Protein AF-A0A9W9ZZU0-F1 (afdb_monomer_lite)

Secondary structure (DSSP, 8-state):
-----PPPHHHHHHHHHSTT-----TT--S-B--GGGS--STTGGGGSSS-TTHHHHHHHHHHHTTS--TTSSBPPPPPP-

Radius of gyration: 16.83 Å; chains: 1; bounding box: 27×33×44 Å

Sequence (81 aa):
MSVLKKLTKEEQDNAQECHLYVEVTANQWPIVYSEDYNIGFMGLEKLHPFDSGKWGKVFQYLKDANMVDEKSVVEPRETTW

Organism: NCBI:txid174260

Structure (mmCIF, N/CA/C/O backbone):
data_AF-A0A9W9ZZU0-F1
#
_entry.id   AF-A0A9W9ZZU0-F1
#
loop_
_atom_site.group_PDB
_atom_site.id
_atom_site.type_symbol
_atom_site.label_atom_id
_atom_site.label_alt_id
_atom_site.label_comp_id
_atom_site.label_asym_id
_atom_site.label_entity_id
_atom_site.label_seq_id
_atom_site.pdbx_PDB_ins_code
_atom_site.Cartn_x
_atom_site.Cartn_y
_atom_site.Cartn_z
_atom_site.occupancy
_atom_site.B_iso_or_equiv
_atom_site.auth_seq_id
_atom_site.auth_comp_id
_atom_site.auth_asym_id
_atom_site.auth_atom_id
_atom_site.pdbx_PDB_model_num
ATOM 1 N N . MET A 1 1 ? -6.126 -18.751 -26.580 1.00 35.19 1 MET A N 1
ATOM 2 C CA . MET A 1 1 ? -5.969 -17.332 -26.960 1.00 35.19 1 MET A CA 1
ATOM 3 C C . MET A 1 1 ? -4.839 -16.766 -26.116 1.00 35.19 1 MET A C 1
ATOM 5 O O . MET A 1 1 ? -5.041 -16.548 -24.931 1.00 35.19 1 MET A O 1
ATOM 9 N N . SER A 1 2 ? -3.624 -16.694 -26.663 1.00 39.19 2 SER A N 1
ATOM 10 C CA . SER A 1 2 ? -2.436 -16.265 -25.911 1.00 39.19 2 SER A CA 1
ATOM 11 C C . SER A 1 2 ? -2.485 -14.751 -25.714 1.00 39.19 2 SER A C 1
ATOM 13 O O . SER A 1 2 ? -2.388 -14.013 -26.690 1.00 39.19 2 SER A O 1
ATOM 15 N N . VAL A 1 3 ? -2.679 -14.293 -24.476 1.00 48.66 3 VAL A N 1
ATOM 16 C CA . VAL A 1 3 ? -2.788 -12.859 -24.130 1.00 48.66 3 VAL A CA 1
ATOM 17 C C . VAL A 1 3 ? -1.410 -12.234 -23.853 1.00 48.66 3 VAL A C 1
ATOM 19 O O . VAL A 1 3 ? -1.307 -11.115 -23.373 1.00 48.66 3 VAL A O 1
ATOM 22 N N . LEU A 1 4 ? -0.318 -12.923 -24.189 1.00 52.47 4 LEU A N 1
ATOM 23 C CA . LEU A 1 4 ? 1.033 -12.381 -24.057 1.00 52.47 4 LEU A CA 1
ATOM 24 C C . LEU A 1 4 ? 1.543 -11.929 -25.425 1.00 52.47 4 LEU A C 1
ATOM 26 O O . LEU A 1 4 ? 2.309 -12.632 -26.089 1.00 52.47 4 LEU A O 1
ATOM 30 N N . LYS A 1 5 ? 1.110 -10.738 -25.856 1.00 67.38 5 LYS A N 1
ATOM 31 C CA . LYS A 1 5 ? 1.825 -10.003 -26.903 1.00 67.38 5 LYS A CA 1
ATOM 32 C C . LYS A 1 5 ? 3.140 -9.538 -26.279 1.00 67.38 5 LYS A C 1
ATOM 34 O O . LYS A 1 5 ? 3.141 -8.657 -25.428 1.00 67.38 5 LYS A O 1
ATOM 39 N N . LYS A 1 6 ? 4.250 -10.172 -26.662 1.00 64.94 6 LYS A N 1
ATOM 40 C CA . LYS A 1 6 ? 5.580 -9.676 -26.297 1.00 64.94 6 LYS A CA 1
ATOM 41 C C . LYS A 1 6 ? 5.775 -8.313 -26.958 1.00 64.94 6 LYS A C 1
ATOM 43 O O . LYS A 1 6 ? 5.478 -8.176 -28.147 1.00 64.94 6 LYS A O 1
ATOM 48 N N . LEU A 1 7 ? 6.220 -7.337 -26.172 1.00 69.94 7 LEU A N 1
ATOM 49 C CA . LEU A 1 7 ? 6.563 -6.004 -26.659 1.00 69.94 7 LEU A CA 1
ATOM 50 C C . LEU A 1 7 ? 7.605 -6.126 -27.773 1.00 69.94 7 LEU A C 1
ATOM 52 O O . LEU A 1 7 ? 8.486 -6.991 -27.733 1.00 69.94 7 LEU A O 1
ATOM 56 N N . THR A 1 8 ? 7.470 -5.287 -28.791 1.00 80.94 8 THR A N 1
ATOM 57 C CA . THR A 1 8 ? 8.498 -5.149 -29.818 1.00 80.94 8 THR A CA 1
ATOM 58 C C . THR A 1 8 ? 9.754 -4.544 -29.201 1.00 80.94 8 THR A C 1
ATOM 60 O O . THR A 1 8 ? 9.688 -3.832 -28.203 1.00 80.94 8 THR A O 1
ATOM 63 N N . LYS A 1 9 ? 10.915 -4.824 -29.795 1.00 71.00 9 LYS A N 1
ATOM 64 C CA . LYS A 1 9 ? 12.204 -4.331 -29.292 1.00 71.00 9 LYS A CA 1
ATOM 65 C C . LYS A 1 9 ? 12.228 -2.798 -29.168 1.00 71.00 9 LYS A C 1
ATOM 67 O O . LYS A 1 9 ? 12.751 -2.272 -28.205 1.00 71.00 9 LYS A O 1
ATOM 72 N N . GLU A 1 10 ? 11.548 -2.111 -30.081 1.00 71.94 10 GLU A N 1
ATOM 73 C CA . GLU A 1 10 ? 11.387 -0.651 -30.102 1.00 71.94 10 GLU A CA 1
ATOM 74 C C . GLU A 1 10 ? 10.503 -0.114 -28.957 1.00 71.94 10 GLU A C 1
ATOM 76 O O . GLU A 1 10 ? 10.796 0.934 -28.382 1.00 71.94 10 GLU A O 1
ATOM 81 N N . GLU A 1 11 ? 9.433 -0.835 -28.593 1.00 70.25 11 GLU A N 1
ATOM 82 C CA . GLU A 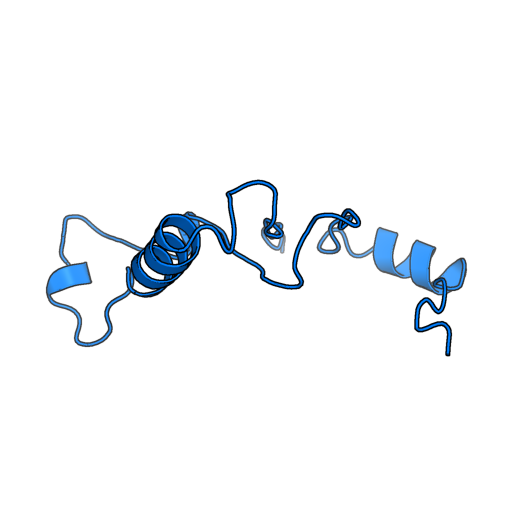1 11 ? 8.591 -0.516 -27.427 1.00 70.25 11 GLU A CA 1
ATOM 83 C C . GLU A 1 11 ? 9.327 -0.808 -26.112 1.00 70.25 11 GLU A C 1
ATOM 85 O O . GLU A 1 11 ? 9.159 -0.069 -25.146 1.00 70.25 11 GLU A O 1
ATOM 90 N N . GLN A 1 12 ? 10.150 -1.863 -26.075 1.00 67.62 12 GLN A N 1
ATOM 91 C CA . GLN A 1 12 ? 11.012 -2.163 -24.929 1.00 67.62 12 GLN A CA 1
ATOM 92 C C . GLN A 1 12 ? 12.074 -1.078 -24.744 1.00 67.62 12 GLN A C 1
ATOM 94 O O . GLN A 1 12 ? 12.219 -0.580 -23.635 1.00 67.62 12 GLN A O 1
ATOM 99 N N . ASP A 1 13 ? 12.742 -0.657 -25.820 1.00 64.88 13 ASP A N 1
ATOM 100 C CA . ASP A 1 13 ? 13.773 0.383 -25.779 1.00 64.88 13 ASP A CA 1
ATOM 101 C C . ASP A 1 13 ? 13.179 1.754 -25.368 1.00 64.88 13 ASP A C 1
ATOM 103 O O . ASP A 1 13 ? 13.753 2.445 -24.528 1.00 64.88 13 ASP A O 1
ATOM 107 N N . ASN A 1 14 ? 11.980 2.121 -25.852 1.00 65.38 14 ASN A N 1
ATOM 108 C CA . ASN A 1 14 ? 11.262 3.330 -25.396 1.00 65.38 14 ASN A CA 1
ATOM 109 C C . ASN A 1 14 ? 10.794 3.235 -23.933 1.00 65.38 14 ASN A C 1
ATOM 111 O O . ASN A 1 14 ? 10.870 4.207 -23.183 1.00 65.38 14 ASN A O 1
ATOM 115 N N . ALA A 1 15 ? 10.299 2.070 -23.503 1.00 62.91 15 ALA A N 1
ATOM 116 C CA . ALA A 1 15 ? 9.956 1.846 -22.101 1.00 62.91 15 ALA A CA 1
ATOM 117 C C . ALA A 1 15 ? 11.202 1.909 -21.207 1.00 62.91 15 ALA A C 1
ATOM 119 O O . ALA A 1 15 ? 11.102 2.327 -20.062 1.00 62.91 15 ALA A O 1
ATOM 120 N N . GLN A 1 16 ? 12.373 1.547 -21.732 1.00 61.03 16 GLN A N 1
ATOM 121 C CA . GLN A 1 16 ? 13.641 1.595 -21.015 1.00 61.03 16 GLN A CA 1
ATOM 122 C C . GLN A 1 16 ? 14.180 3.028 -20.855 1.00 61.03 16 GLN A C 1
ATOM 124 O O . GLN A 1 16 ? 14.867 3.301 -19.872 1.00 61.03 16 GLN A O 1
ATOM 129 N N . GLU A 1 17 ? 13.815 3.964 -21.743 1.00 69.75 17 GLU A N 1
ATOM 130 C CA . GLU A 1 17 ? 14.001 5.407 -21.502 1.00 69.75 17 GLU A CA 1
ATOM 131 C C . GLU A 1 17 ? 13.074 5.933 -20.390 1.00 69.75 17 GLU A C 1
ATOM 133 O O . GLU A 1 17 ? 13.463 6.803 -19.608 1.00 69.75 17 GLU A O 1
ATOM 138 N N . CYS A 1 18 ? 11.863 5.380 -20.261 1.00 71.38 18 CYS A N 1
ATOM 139 C CA . CYS A 1 18 ? 10.929 5.714 -19.188 1.00 71.38 18 CYS A CA 1
ATOM 140 C C . CYS A 1 18 ? 11.175 4.839 -17.949 1.00 71.38 18 CYS A C 1
ATOM 142 O O . CYS A 1 18 ? 10.559 3.794 -17.749 1.00 71.38 18 CYS A O 1
ATOM 144 N N . HIS A 1 19 ? 12.039 5.309 -17.050 1.00 78.50 19 HIS A N 1
ATOM 145 C CA . HIS A 1 19 ? 12.475 4.563 -15.861 1.00 78.50 19 HIS A CA 1
ATOM 146 C C . HIS A 1 19 ? 11.344 4.198 -14.859 1.00 78.50 19 HIS A C 1
ATOM 148 O O . HIS A 1 19 ? 11.608 3.558 -13.840 1.00 78.50 19 HIS A O 1
ATOM 154 N N . LEU A 1 20 ? 10.090 4.588 -15.128 1.00 83.94 20 LEU A N 1
ATOM 155 C CA . LEU A 1 20 ? 8.899 4.302 -14.318 1.00 83.94 20 LEU A CA 1
ATOM 156 C C . LEU A 1 20 ? 8.370 2.873 -14.482 1.00 83.94 20 LEU A C 1
ATOM 158 O O . LEU A 1 20 ? 7.673 2.381 -13.594 1.00 83.94 20 LEU A O 1
ATOM 162 N N . TYR A 1 21 ? 8.670 2.203 -15.598 1.00 84.81 21 TYR A N 1
ATOM 163 C CA . TYR A 1 21 ? 8.225 0.828 -15.798 1.00 84.81 21 TYR A CA 1
ATOM 164 C C . TYR A 1 21 ? 9.011 -0.128 -14.896 1.00 84.81 21 TYR A C 1
ATOM 166 O O . TYR A 1 21 ? 10.241 -0.133 -14.867 1.00 84.81 21 TYR A O 1
ATOM 174 N N . VAL A 1 22 ? 8.274 -0.942 -14.143 1.00 87.12 22 VAL A N 1
ATOM 175 C CA . VAL A 1 22 ? 8.814 -1.985 -13.268 1.00 87.12 22 VAL A CA 1
ATOM 176 C C . VAL A 1 22 ? 8.510 -3.357 -13.852 1.00 87.12 22 VAL A C 1
ATOM 178 O O . VAL A 1 22 ? 7.411 -3.608 -14.347 1.00 87.12 22 VAL A O 1
ATOM 181 N N . GLU A 1 23 ? 9.502 -4.243 -13.797 1.00 88.44 23 GLU A N 1
ATOM 182 C CA . GLU A 1 23 ? 9.356 -5.637 -14.208 1.00 88.44 23 GLU A CA 1
ATOM 183 C C . GLU A 1 23 ? 8.406 -6.365 -13.250 1.00 88.44 23 GLU A C 1
ATOM 185 O O . GLU A 1 23 ? 8.627 -6.390 -12.038 1.00 88.44 23 GLU A O 1
ATOM 190 N N . VAL A 1 24 ? 7.351 -6.968 -13.803 1.00 91.00 24 VAL A N 1
ATOM 191 C CA . VAL A 1 24 ? 6.335 -7.703 -13.040 1.00 91.00 24 VAL A CA 1
ATOM 192 C C . VAL A 1 24 ? 6.530 -9.197 -13.256 1.00 91.00 24 VAL A C 1
ATOM 194 O O . VAL A 1 24 ? 6.543 -9.695 -14.382 1.00 91.00 24 VAL A O 1
ATOM 197 N N . THR A 1 25 ? 6.675 -9.935 -12.161 1.00 92.06 25 THR A N 1
ATOM 198 C CA . THR A 1 25 ? 6.819 -11.391 -12.188 1.00 92.06 25 THR A CA 1
ATOM 199 C C . THR A 1 25 ? 5.470 -12.083 -12.391 1.00 92.06 25 THR A C 1
ATOM 201 O O . THR A 1 25 ? 4.415 -11.547 -12.064 1.00 92.06 25 THR A O 1
ATOM 204 N N . ALA A 1 26 ? 5.489 -13.326 -12.880 1.00 92.19 26 ALA A N 1
ATOM 205 C CA . ALA A 1 26 ? 4.266 -14.100 -13.128 1.00 92.19 26 ALA A CA 1
ATOM 206 C C . ALA A 1 26 ? 3.427 -14.388 -11.865 1.00 92.19 26 ALA A C 1
ATOM 208 O O . ALA A 1 26 ? 2.256 -14.743 -11.978 1.00 92.19 26 ALA A O 1
ATOM 209 N N . ASN A 1 27 ? 4.024 -14.246 -10.680 1.00 91.75 27 ASN A N 1
ATOM 210 C CA . ASN A 1 27 ? 3.372 -14.497 -9.397 1.00 91.75 27 ASN A CA 1
ATOM 211 C C . ASN A 1 27 ? 2.748 -13.221 -8.801 1.00 91.75 27 ASN A C 1
ATOM 213 O O . ASN A 1 27 ? 2.094 -13.296 -7.761 1.00 91.75 27 ASN A O 1
ATOM 217 N N . GLN A 1 28 ? 2.956 -12.063 -9.436 1.00 95.94 28 GLN A N 1
ATOM 218 C CA . GLN A 1 28 ? 2.382 -10.792 -9.017 1.00 95.94 28 GLN A CA 1
ATOM 219 C C . GLN A 1 28 ? 1.035 -10.541 -9.694 1.00 95.94 28 GLN A C 1
ATOM 221 O O . GLN A 1 28 ? 0.828 -10.795 -10.880 1.00 95.94 28 GLN A O 1
ATOM 226 N N . TRP A 1 29 ? 0.113 -10.006 -8.908 1.00 95.06 29 TRP A N 1
ATOM 227 C CA . TRP A 1 29 ? -1.192 -9.550 -9.345 1.00 95.06 29 TRP A CA 1
ATOM 228 C C . TRP A 1 29 ? -1.056 -8.170 -9.993 1.00 95.06 29 TRP A C 1
ATOM 230 O O . TRP A 1 29 ? -0.146 -7.416 -9.643 1.00 95.06 29 TRP A O 1
ATOM 240 N N . PRO A 1 30 ? -1.984 -7.776 -10.882 1.00 93.94 30 PRO A N 1
ATOM 241 C CA . PRO A 1 30 ? -2.043 -6.423 -11.435 1.00 93.94 30 PRO A CA 1
ATOM 242 C C . PRO A 1 30 ? -2.589 -5.423 -10.395 1.00 93.94 30 PRO A C 1
ATOM 244 O O . PRO A 1 30 ? -3.572 -4.724 -10.629 1.00 93.94 30 PRO A O 1
ATOM 247 N N . ILE A 1 31 ? -1.980 -5.403 -9.212 1.00 95.50 31 ILE A N 1
ATOM 248 C CA . ILE A 1 31 ? -2.308 -4.554 -8.072 1.00 95.50 31 ILE A CA 1
ATOM 249 C C . ILE A 1 31 ? -1.032 -3.800 -7.724 1.00 95.50 31 ILE A C 1
ATOM 251 O O . ILE A 1 31 ? -0.022 -4.422 -7.396 1.00 95.50 31 ILE A O 1
ATOM 255 N N . VAL A 1 32 ? -1.088 -2.472 -7.797 1.00 95.50 32 VAL A N 1
ATOM 256 C CA . VAL A 1 32 ? 0.025 -1.598 -7.420 1.00 95.50 32 VAL A CA 1
ATOM 257 C C . VAL A 1 32 ? -0.207 -1.093 -6.005 1.00 95.50 32 VAL A C 1
ATOM 259 O O . VAL A 1 32 ? -1.270 -0.539 -5.717 1.00 95.50 32 VAL A O 1
ATOM 262 N N . TYR A 1 33 ? 0.769 -1.284 -5.125 1.00 96.38 33 TYR A N 1
ATOM 263 C CA . TYR A 1 33 ? 0.681 -0.839 -3.739 1.00 96.38 33 TYR A CA 1
ATOM 264 C C . TYR A 1 33 ? 2.053 -0.409 -3.216 1.00 96.38 33 TYR A C 1
ATOM 266 O O . TYR A 1 33 ? 3.049 -1.084 -3.451 1.00 96.38 33 TYR A O 1
ATOM 274 N N . SER A 1 34 ? 2.079 0.705 -2.486 1.00 95.19 34 SER A N 1
ATOM 275 C CA . SER A 1 34 ? 3.199 1.130 -1.648 1.00 95.19 34 SER A CA 1
ATOM 276 C C . SER A 1 34 ? 2.659 1.525 -0.276 1.00 95.19 34 SER A C 1
ATOM 278 O O . SER A 1 34 ? 1.556 2.070 -0.162 1.00 95.19 34 SER A O 1
ATOM 280 N N . GLU A 1 35 ? 3.439 1.267 0.772 1.00 94.19 35 GLU A N 1
ATOM 281 C CA . GLU A 1 35 ? 3.115 1.711 2.127 1.00 94.19 35 GLU A CA 1
ATOM 282 C C . GLU A 1 35 ? 3.023 3.242 2.224 1.00 94.19 35 GLU A C 1
ATOM 284 O O . GLU A 1 35 ? 2.191 3.744 2.985 1.00 94.19 35 GLU A O 1
ATOM 289 N N . ASP A 1 36 ? 3.761 3.968 1.376 1.00 93.50 36 ASP A N 1
ATOM 290 C CA . ASP A 1 36 ? 3.794 5.436 1.320 1.00 93.50 36 ASP A CA 1
ATOM 291 C C . ASP A 1 36 ? 2.449 6.060 0.922 1.00 93.50 36 ASP A C 1
ATOM 293 O O . ASP A 1 36 ? 2.200 7.242 1.165 1.00 93.50 36 ASP A O 1
ATOM 297 N N . TYR A 1 37 ? 1.532 5.272 0.350 1.00 92.88 37 TYR A N 1
ATOM 298 C CA . TYR A 1 37 ? 0.169 5.726 0.065 1.00 92.88 37 TYR A CA 1
ATOM 299 C C . TYR A 1 37 ? -0.614 6.065 1.341 1.00 92.88 37 TYR A C 1
ATOM 301 O O . TYR A 1 37 ? -1.586 6.820 1.283 1.00 92.88 37 TYR A O 1
ATOM 309 N N . ASN A 1 38 ? -0.194 5.536 2.493 1.00 93.62 38 ASN A N 1
ATOM 310 C CA . ASN A 1 38 ? -0.812 5.772 3.795 1.00 93.62 38 ASN A CA 1
ATOM 311 C C . ASN A 1 38 ? -0.258 7.038 4.453 1.00 93.62 38 ASN A C 1
ATOM 313 O O . ASN A 1 38 ? 0.346 6.987 5.525 1.00 93.62 38 ASN A O 1
ATOM 317 N N . ILE A 1 39 ? -0.465 8.187 3.805 1.00 92.62 39 ILE A N 1
ATOM 318 C CA . ILE A 1 39 ? 0.058 9.463 4.298 1.00 92.62 39 ILE A CA 1
ATOM 319 C C . ILE A 1 39 ? -0.510 9.789 5.687 1.00 92.62 39 ILE A C 1
ATOM 321 O O . ILE A 1 39 ? -1.712 9.664 5.943 1.00 92.62 39 ILE A O 1
ATOM 325 N N . GLY A 1 40 ? 0.362 10.244 6.582 1.00 92.19 40 GLY A N 1
ATOM 326 C CA . GLY A 1 40 ? 0.016 10.641 7.941 1.00 92.19 40 GLY A CA 1
ATOM 327 C C . GLY A 1 40 ? 0.901 11.786 8.413 1.00 92.19 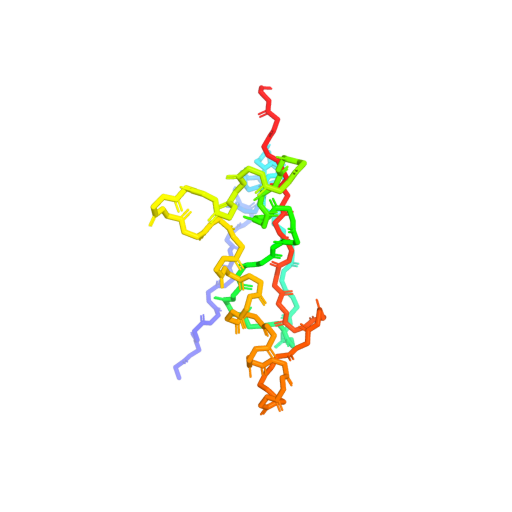40 GLY A C 1
ATOM 328 O O . GLY A 1 40 ? 2.037 11.935 7.965 1.00 92.19 40 GLY A O 1
ATOM 329 N N . PHE A 1 41 ? 0.381 12.611 9.318 1.00 91.75 41 PHE A N 1
ATOM 330 C CA . PHE A 1 41 ? 1.153 13.698 9.913 1.00 91.75 41 PHE A CA 1
ATOM 331 C C . PHE A 1 41 ? 0.728 13.908 11.360 1.00 91.75 41 PHE A C 1
ATOM 333 O O . PHE A 1 41 ? -0.275 14.562 11.642 1.00 91.75 41 PHE A O 1
ATOM 340 N N . MET A 1 42 ? 1.500 13.336 12.287 1.00 91.38 42 MET A N 1
ATOM 341 C CA . MET A 1 42 ? 1.288 13.476 13.734 1.00 91.38 42 MET A CA 1
ATOM 342 C C . MET A 1 42 ? -0.148 13.152 14.204 1.00 91.38 42 MET A C 1
ATOM 344 O O . MET A 1 42 ? -0.595 13.675 15.222 1.00 91.38 42 MET A O 1
ATOM 348 N N . GLY A 1 43 ? -0.893 12.304 13.487 1.00 89.75 43 GLY A N 1
ATOM 349 C CA . GLY A 1 43 ? -2.273 11.962 13.833 1.00 89.75 43 GLY A CA 1
ATOM 350 C C . GLY A 1 43 ? -3.337 12.892 13.244 1.00 89.75 43 GLY A C 1
ATOM 351 O O . GLY A 1 43 ? -4.525 12.601 13.400 1.00 89.75 43 GLY A O 1
ATOM 352 N N . LEU A 1 44 ? -2.958 13.986 12.567 1.00 90.12 44 LEU A N 1
ATOM 353 C CA . LEU A 1 44 ? -3.909 14.913 11.939 1.00 90.12 44 LEU A CA 1
ATOM 354 C C . LEU A 1 44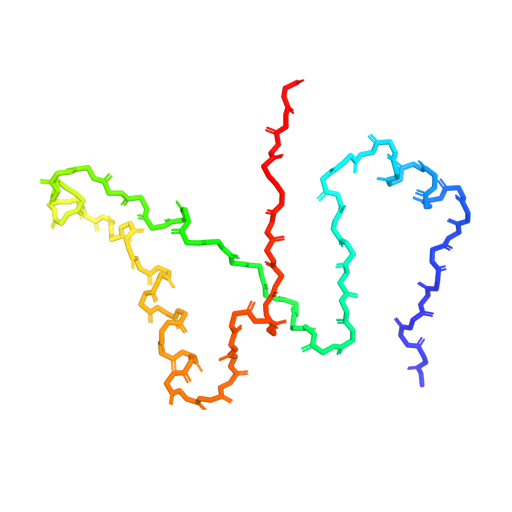 ? -4.715 14.251 10.822 1.00 90.12 44 LEU A C 1
ATOM 356 O O . LEU A 1 44 ? -5.848 14.657 10.564 1.00 90.12 44 LEU A O 1
ATOM 360 N N . GLU A 1 45 ? -4.186 13.193 10.209 1.00 92.31 45 GLU A N 1
ATOM 361 C CA . GLU A 1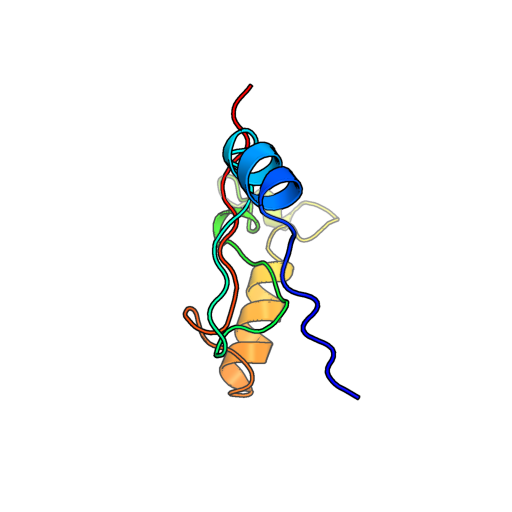 45 ? -4.903 12.416 9.205 1.00 92.31 45 GLU A CA 1
ATOM 362 C C . GLU A 1 45 ? -6.222 11.825 9.722 1.00 92.31 45 GLU A C 1
ATOM 364 O O . GLU A 1 45 ? -7.167 11.648 8.959 1.00 92.31 45 GLU A O 1
ATOM 369 N N . LYS A 1 46 ? -6.329 11.591 11.035 1.00 88.81 46 LYS A N 1
ATOM 370 C CA . LYS A 1 46 ? -7.541 11.054 11.674 1.00 88.81 46 LYS A CA 1
ATOM 371 C C . LYS A 1 46 ? -8.664 12.082 11.800 1.00 88.81 46 LYS A C 1
ATOM 373 O O . LYS A 1 46 ? -9.804 11.702 12.048 1.00 88.81 46 LYS A O 1
ATOM 378 N N . LEU A 1 47 ? -8.343 13.369 11.673 1.00 91.88 47 LEU A N 1
ATOM 379 C CA . LEU A 1 47 ? -9.312 14.468 11.699 1.00 91.88 47 LEU A CA 1
ATOM 380 C C . LEU A 1 47 ? -9.777 14.855 10.292 1.00 91.88 47 LEU A C 1
ATOM 382 O O . LEU A 1 47 ? -10.729 15.621 10.141 1.00 91.88 47 LEU A O 1
ATOM 386 N N . HIS A 1 48 ? -9.100 14.350 9.262 1.00 84.50 48 HIS A N 1
ATOM 387 C CA . HIS A 1 48 ? -9.419 14.657 7.883 1.00 84.50 48 HIS A CA 1
ATOM 388 C C . HIS A 1 48 ? -10.676 13.878 7.438 1.00 84.50 48 HIS A C 1
ATOM 390 O O . HIS A 1 48 ? -10.792 12.685 7.722 1.00 84.50 48 HIS A O 1
ATOM 396 N N . PRO A 1 49 ? -11.630 14.503 6.718 1.00 89.00 49 PRO A N 1
ATOM 397 C CA . PRO A 1 49 ? -12.855 13.829 6.266 1.00 89.00 49 PRO A CA 1
ATOM 398 C C . PRO A 1 49 ? -12.589 12.699 5.258 1.00 89.00 49 PRO A C 1
ATOM 400 O O . PRO A 1 49 ? -13.432 11.823 5.064 1.00 89.00 49 PRO A O 1
ATOM 403 N N . PHE A 1 50 ? -11.419 12.703 4.616 1.00 88.69 50 PHE A N 1
ATOM 404 C CA . PHE A 1 50 ? -10.916 11.576 3.840 1.00 88.69 50 PHE A CA 1
ATOM 405 C C . PHE A 1 50 ? -9.862 10.817 4.646 1.00 88.69 50 PHE A C 1
ATOM 407 O O . PHE A 1 50 ? -8.826 11.381 4.990 1.00 88.69 50 PHE A O 1
ATOM 414 N N . ASP A 1 51 ? -10.123 9.533 4.881 1.00 90.81 51 ASP A N 1
ATOM 415 C CA . ASP A 1 51 ? -9.176 8.602 5.492 1.00 90.81 51 ASP A CA 1
ATOM 416 C C . ASP A 1 51 ? -7.995 8.353 4.544 1.00 90.81 51 ASP A C 1
ATOM 418 O O . ASP A 1 51 ? -8.112 7.595 3.576 1.00 90.81 51 ASP A O 1
ATOM 422 N N . SER A 1 52 ? -6.866 9.005 4.814 1.00 91.19 52 SER A N 1
ATOM 423 C CA . SER A 1 52 ? -5.641 8.838 4.033 1.00 91.19 52 SER A CA 1
ATOM 424 C C . SER A 1 52 ? -4.943 7.499 4.276 1.00 91.19 52 SER A C 1
ATOM 426 O O . SER A 1 52 ? -4.173 7.063 3.429 1.00 91.19 52 SER A O 1
ATOM 428 N N . GLY A 1 53 ? -5.262 6.801 5.371 1.00 92.62 53 GLY A N 1
ATOM 429 C CA . GLY A 1 53 ? -4.791 5.443 5.663 1.00 92.62 53 GLY A CA 1
ATOM 430 C C . GLY A 1 53 ? -5.738 4.346 5.167 1.00 92.62 53 GLY A C 1
ATOM 431 O O . GLY A 1 53 ? -5.628 3.189 5.578 1.00 92.62 53 GLY A O 1
ATOM 432 N N . LYS A 1 54 ? -6.718 4.688 4.320 1.00 93.75 54 LYS A N 1
ATOM 433 C CA . LYS A 1 54 ? -7.740 3.746 3.839 1.00 93.75 54 LYS A CA 1
ATOM 434 C C . LYS A 1 54 ? -7.135 2.564 3.090 1.00 93.75 54 LYS A C 1
ATOM 436 O O . LYS A 1 54 ? -7.564 1.430 3.290 1.00 93.75 54 LYS A O 1
ATOM 441 N N . TRP A 1 55 ? -6.162 2.822 2.221 1.00 94.56 55 TRP A N 1
ATOM 442 C CA . TRP A 1 55 ? -5.623 1.795 1.333 1.00 94.56 55 TRP A CA 1
ATOM 443 C C . TRP A 1 55 ? -4.792 0.751 2.072 1.00 94.56 55 TRP A C 1
ATOM 445 O O . TRP A 1 55 ? -4.897 -0.424 1.742 1.00 94.56 55 TRP A O 1
ATOM 455 N N . GLY A 1 56 ? -4.086 1.130 3.137 1.00 95.75 56 GLY A N 1
ATOM 456 C CA . GLY A 1 56 ? -3.413 0.187 4.027 1.00 95.75 56 GLY A CA 1
ATOM 457 C C . GLY A 1 56 ? -4.388 -0.755 4.726 1.00 95.75 56 GLY A C 1
ATOM 458 O O . 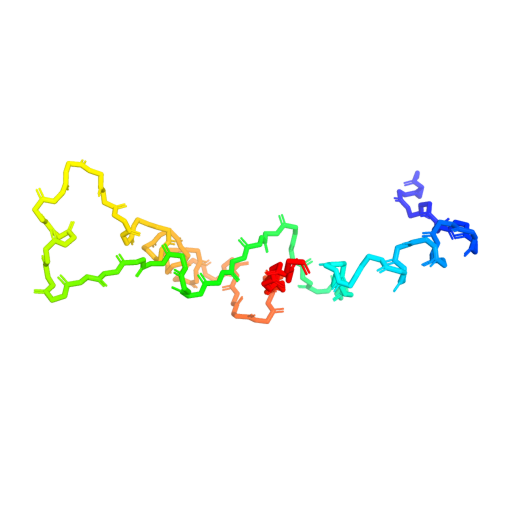GLY A 1 56 ? -4.112 -1.945 4.834 1.00 95.75 56 GLY A O 1
ATOM 459 N N . LYS A 1 57 ? -5.582 -0.278 5.107 1.00 95.94 57 LYS A N 1
ATOM 460 C CA . LYS A 1 57 ? -6.642 -1.148 5.655 1.00 95.94 57 LYS A CA 1
ATOM 461 C C . LYS A 1 57 ? -7.161 -2.133 4.609 1.00 95.94 57 LYS A C 1
ATOM 463 O O . LYS A 1 57 ? -7.322 -3.309 4.911 1.00 95.94 57 LYS A O 1
ATOM 468 N N . VAL A 1 58 ? -7.399 -1.667 3.380 1.00 96.69 58 VAL A N 1
ATOM 469 C CA . VAL A 1 58 ? -7.826 -2.536 2.269 1.00 96.69 58 VAL A CA 1
ATOM 470 C C . VAL A 1 58 ? -6.765 -3.596 1.978 1.00 96.69 58 VAL A C 1
ATOM 472 O O . VAL A 1 58 ? -7.102 -4.773 1.875 1.00 96.69 58 VAL A O 1
ATOM 475 N N . PHE A 1 59 ? -5.493 -3.204 1.897 1.00 97.56 59 PHE A N 1
ATOM 476 C CA . PHE A 1 59 ? -4.390 -4.134 1.679 1.00 97.56 59 PHE A CA 1
ATOM 477 C C . PHE A 1 59 ? -4.283 -5.156 2.817 1.00 97.56 59 PHE A C 1
ATOM 479 O O . PHE A 1 59 ? -4.176 -6.351 2.553 1.00 97.56 59 PHE A O 1
ATOM 486 N N . GLN A 1 60 ? -4.429 -4.718 4.072 1.00 97.62 60 GLN A N 1
ATOM 487 C CA . GLN A 1 60 ? -4.450 -5.619 5.223 1.00 97.62 60 GLN A CA 1
ATOM 488 C C . GLN A 1 60 ? -5.610 -6.622 5.153 1.00 97.62 60 GLN A C 1
ATOM 490 O O . GLN A 1 60 ? -5.383 -7.806 5.368 1.00 97.62 60 GLN A O 1
ATOM 495 N N . TYR A 1 61 ? -6.822 -6.205 4.768 1.00 98.12 61 TYR A N 1
ATOM 496 C CA . TYR A 1 61 ? -7.939 -7.142 4.592 1.00 98.12 61 TYR A CA 1
ATOM 497 C C . TYR A 1 61 ? -7.676 -8.192 3.508 1.00 98.12 61 TYR A C 1
ATOM 499 O O . TYR A 1 61 ? -8.061 -9.349 3.671 1.00 98.12 61 TYR A O 1
ATOM 507 N N . LEU A 1 62 ? -7.012 -7.816 2.411 1.00 97.38 62 LEU 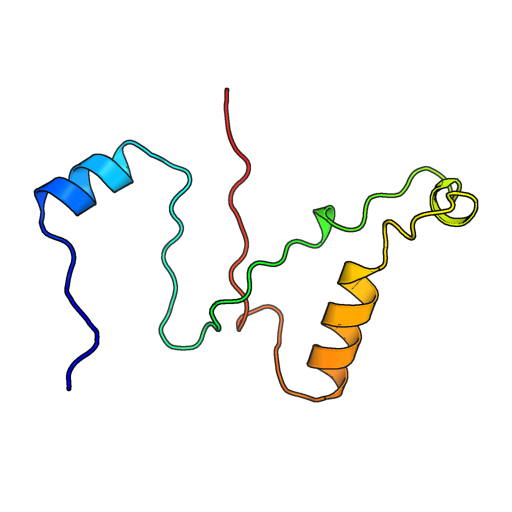A N 1
ATOM 508 C CA . LEU A 1 62 ? -6.633 -8.767 1.362 1.00 97.38 62 LEU A CA 1
ATOM 509 C C . LEU A 1 62 ? -5.555 -9.750 1.846 1.00 97.38 62 LEU A C 1
ATOM 511 O O . LEU A 1 62 ? -5.622 -10.934 1.510 1.00 97.38 62 LEU A O 1
ATOM 515 N N . LYS A 1 63 ? -4.600 -9.280 2.658 1.00 97.44 63 LYS A N 1
ATOM 516 C CA . LYS A 1 63 ? -3.602 -10.136 3.314 1.00 97.44 63 LYS A CA 1
ATOM 517 C C . LYS A 1 63 ? -4.246 -11.110 4.296 1.00 97.44 63 LYS A C 1
ATOM 519 O O . LYS A 1 63 ? -3.977 -12.304 4.232 1.00 97.44 63 LYS A O 1
ATOM 524 N N . ASP A 1 64 ? -5.146 -10.624 5.148 1.00 98.25 64 ASP A N 1
ATOM 525 C CA . ASP A 1 64 ? -5.865 -11.444 6.131 1.00 98.25 64 ASP A CA 1
ATOM 526 C C . ASP A 1 64 ? -6.724 -12.525 5.449 1.00 98.25 64 ASP A C 1
ATOM 528 O O . ASP A 1 64 ? -6.882 -13.631 5.967 1.00 98.25 64 ASP A O 1
ATOM 532 N N . ALA A 1 65 ? -7.239 -12.234 4.250 1.00 97.88 65 ALA A N 1
ATOM 533 C CA . ALA A 1 65 ? -7.960 -13.184 3.407 1.00 97.88 65 ALA A CA 1
ATOM 534 C C . ALA A 1 65 ? -7.046 -14.158 2.629 1.00 97.88 65 ALA A C 1
ATOM 536 O O . ALA A 1 65 ? -7.554 -14.969 1.855 1.00 97.88 65 ALA A O 1
ATOM 537 N N . ASN A 1 66 ? -5.720 -14.099 2.814 1.00 97.06 66 ASN A N 1
ATOM 538 C CA . ASN A 1 66 ? -4.706 -14.842 2.053 1.00 97.06 66 ASN A CA 1
ATOM 539 C C . ASN A 1 66 ? -4.822 -14.657 0.526 1.00 97.06 66 ASN A C 1
ATOM 541 O O . ASN A 1 66 ? -4.514 -15.569 -0.241 1.00 97.06 66 ASN A O 1
ATOM 545 N N . MET A 1 67 ? -5.301 -13.493 0.072 1.00 96.12 67 MET A N 1
ATOM 546 C CA . MET A 1 67 ? -5.422 -13.187 -1.358 1.00 96.12 67 MET A CA 1
ATOM 547 C C . MET A 1 67 ? -4.134 -12.599 -1.931 1.00 96.12 67 MET A C 1
ATOM 549 O O . MET A 1 67 ? -3.809 -12.857 -3.088 1.00 96.12 67 MET A O 1
ATOM 553 N N . VAL A 1 68 ? -3.430 -11.796 -1.131 1.00 96.44 68 VAL A N 1
ATOM 554 C CA . VAL A 1 68 ? -2.183 -11.127 -1.513 1.00 96.44 68 VAL A CA 1
ATOM 555 C C . VAL A 1 68 ? -1.181 -11.147 -0.360 1.00 96.44 68 VAL A C 1
ATOM 557 O O . VAL A 1 68 ? -1.562 -11.266 0.802 1.00 96.44 68 VAL A O 1
ATOM 560 N N . ASP A 1 69 ? 0.091 -10.974 -0.689 1.00 95.38 69 ASP A N 1
ATOM 561 C CA . ASP A 1 69 ? 1.184 -10.661 0.226 1.00 95.38 69 ASP A CA 1
ATOM 562 C C . ASP A 1 69 ? 2.045 -9.526 -0.368 1.00 95.38 69 ASP A C 1
ATOM 564 O O . ASP A 1 69 ? 1.755 -9.003 -1.447 1.00 95.38 69 ASP A O 1
ATOM 568 N N . GLU A 1 70 ? 3.099 -9.109 0.334 1.00 94.25 70 GLU A N 1
ATOM 569 C CA . GLU A 1 70 ? 3.997 -8.038 -0.119 1.00 94.25 70 GLU A CA 1
ATOM 570 C C . GLU A 1 70 ? 4.721 -8.378 -1.430 1.00 94.25 70 GLU A C 1
ATOM 572 O O . GLU A 1 70 ? 5.112 -7.486 -2.174 1.00 94.25 70 GLU A O 1
ATOM 577 N N . LYS A 1 71 ? 4.904 -9.667 -1.731 1.00 94.75 71 LYS A N 1
ATOM 578 C CA . LYS A 1 71 ? 5.604 -10.151 -2.928 1.00 94.75 71 LYS A CA 1
ATOM 579 C C . LYS A 1 71 ? 4.655 -10.384 -4.098 1.00 94.75 71 LYS A C 1
ATOM 581 O O . LYS A 1 71 ? 5.110 -10.462 -5.236 1.00 94.75 71 LYS A O 1
ATOM 586 N N . SER A 1 72 ? 3.360 -10.525 -3.832 1.00 96.06 72 SER A N 1
ATOM 587 C CA . SER A 1 72 ? 2.331 -10.772 -4.835 1.00 96.06 72 SER A CA 1
ATOM 588 C C . SER A 1 72 ? 1.726 -9.485 -5.393 1.00 96.06 72 SER A C 1
ATOM 590 O O . SER A 1 72 ? 0.884 -9.563 -6.283 1.00 96.06 72 SER A O 1
ATOM 592 N N . VAL A 1 73 ? 2.099 -8.313 -4.881 1.00 96.75 73 VAL A N 1
ATOM 593 C CA . VAL A 1 73 ? 1.726 -7.004 -5.438 1.00 96.75 73 VAL A CA 1
ATOM 594 C C . VAL A 1 73 ? 2.916 -6.346 -6.120 1.00 96.75 73 VAL A C 1
ATOM 596 O O . VAL A 1 73 ? 4.063 -6.743 -5.919 1.00 96.75 73 VAL A O 1
ATOM 599 N N . VAL A 1 74 ? 2.643 -5.361 -6.969 1.00 96.38 74 VAL A N 1
ATOM 600 C CA . VAL A 1 74 ? 3.666 -4.587 -7.671 1.00 96.38 74 VAL A CA 1
ATOM 601 C C . VAL A 1 74 ? 3.969 -3.329 -6.870 1.00 96.38 74 VAL A C 1
ATOM 603 O O . VAL A 1 74 ? 3.088 -2.496 -6.654 1.00 96.38 74 VAL A O 1
ATOM 606 N N . GLU A 1 75 ? 5.221 -3.175 -6.454 1.00 94.44 75 GLU A N 1
ATOM 607 C CA . GLU A 1 75 ? 5.689 -1.941 -5.832 1.00 94.44 75 GLU A CA 1
ATOM 608 C C . GLU A 1 75 ? 5.985 -0.897 -6.927 1.00 94.44 75 GLU A C 1
ATOM 610 O O . GLU A 1 75 ? 6.713 -1.192 -7.883 1.00 94.44 75 GLU A O 1
ATOM 615 N N . PRO A 1 76 ? 5.394 0.307 -6.853 1.00 93.31 76 PRO A N 1
ATOM 616 C CA . PRO A 1 76 ? 5.638 1.369 -7.822 1.00 93.31 76 PRO A CA 1
ATOM 617 C C . PRO A 1 76 ? 7.038 1.968 -7.655 1.00 93.31 76 PRO A C 1
ATOM 619 O O . PRO A 1 76 ? 7.601 1.985 -6.563 1.00 93.31 76 PRO A O 1
ATOM 622 N N . ARG A 1 77 ? 7.564 2.571 -8.725 1.00 91.62 77 ARG A N 1
ATOM 623 C CA . ARG A 1 77 ? 8.721 3.468 -8.636 1.00 91.62 77 ARG A CA 1
ATOM 624 C C . ARG A 1 77 ? 8.251 4.919 -8.571 1.00 91.62 77 ARG A C 1
ATOM 626 O O . ARG A 1 77 ? 7.366 5.315 -9.327 1.00 91.62 77 ARG A O 1
ATOM 633 N N . GLU A 1 78 ? 8.863 5.708 -7.692 1.00 89.75 78 GLU A N 1
ATOM 634 C CA . GLU A 1 78 ? 8.628 7.151 -7.634 1.00 89.75 78 GLU A CA 1
ATOM 635 C C . GLU A 1 78 ? 9.046 7.829 -8.947 1.00 89.75 78 GLU A C 1
ATOM 637 O O . GLU A 1 78 ? 10.055 7.468 -9.562 1.00 89.75 78 GLU A O 1
ATOM 642 N N . THR A 1 79 ? 8.262 8.818 -9.376 1.00 88.00 79 THR A N 1
ATOM 643 C CA . THR A 1 79 ? 8.618 9.619 -10.542 1.00 88.00 79 THR A CA 1
ATOM 644 C C . THR A 1 79 ? 9.705 10.622 -10.202 1.00 88.00 79 THR A C 1
ATOM 646 O O . THR A 1 79 ? 9.633 11.326 -9.199 1.00 88.00 79 THR A O 1
ATOM 649 N N . THR A 1 80 ? 10.701 10.722 -11.072 1.00 80.00 80 THR A N 1
ATOM 650 C CA . THR A 1 80 ? 11.676 11.812 -11.048 1.00 80.00 80 THR A CA 1
ATOM 651 C C . THR A 1 80 ? 11.209 12.936 -11.974 1.00 80.00 80 THR A C 1
ATOM 653 O O . THR A 1 80 ? 10.425 12.688 -12.893 1.00 80.00 80 THR A O 1
ATOM 656 N N . TRP A 1 81 ? 11.651 14.162 -11.696 1.00 67.12 81 TRP A N 1
ATOM 657 C CA . TRP A 1 81 ? 11.347 15.361 -12.486 1.00 67.12 81 TRP A CA 1
ATOM 658 C C . TRP A 1 81 ? 12.199 15.468 -13.749 1.00 67.12 81 TRP A C 1
ATOM 660 O O . TRP A 1 81 ? 13.350 14.973 -13.717 1.00 67.12 81 TRP A O 1
#

Foldseek 3Di:
DDPDPDDDPVRVVVVVVVPFDDDDDPQADAAEDDPVQQDDDPCVCVVDPDNSNVVVVVVVVCVVVVNDDPNRYHYTDDDDD

pLDDT: mean 85.83, std 14.12, range [35.19, 98.25]